Protein AF-A0A6A4BY42-F1 (afdb_monomer)

Mean predicted aligned error: 9.64 Å

pLDDT: mean 81.55, std 6.92, range [61.47, 93.94]

Solvent-accessible surface area (backbone atoms only — not comparable to full-atom values): 3643 Å² total; per-residue (Å²): 114,70,64,64,52,53,54,52,51,52,50,35,70,75,75,40,80,79,91,73,87,84,82,85,82,76,65,71,83,37,65,77,47,52,68,68,46,81,47,91,88,57,51,57,83,79,38,52,78,56,55,76,73,111

Foldseek 3Di:
DVVVVVVVVVCCVVPNDDPDDDDDDQDQPDPQNVVVCPDPVDGCVNCVVSSVVD

Organism: NCBI:txid53985

Sequence (54 aa):
MYKAYQDSMAIVREYGKPDVFVTMTCNPKWEEIEEKIADPLQSAQDRPDIVARV

InterPro domains:
  IPR025476 Helitron helicase-like domain [PF14214] (1-54)

Secondary structure (DSSP, 8-state):
-HHHHHHHHHHHHHH---S--------TT-HHHHHH---TT--TTT-HHHHTT-

Radius of gyration: 15.59 Å; Cα contacts (8 Å, |Δi|>4): 26; chains: 1; bounding box: 32×17×39 Å

Structure (mmCIF, N/CA/C/O backbone):
data_AF-A0A6A4BY42-F1
#
_entry.id   AF-A0A6A4BY42-F1
#
loop_
_atom_site.group_PDB
_atom_site.id
_atom_site.type_symbol
_atom_site.label_atom_id
_atom_site.label_alt_id
_atom_site.label_comp_id
_atom_site.label_asym_id
_atom_site.label_entity_id
_atom_site.label_seq_id
_atom_site.pdbx_PDB_ins_code
_atom_site.Cartn_x
_atom_site.Cartn_y
_atom_site.Cartn_z
_atom_site.occupancy
_atom_site.B_iso_or_equiv
_atom_site.auth_seq_id
_atom_site.auth_comp_id
_atom_site.auth_asym_id
_atom_site.auth_atom_id
_atom_site.pdbx_PDB_model_num
ATOM 1 N N . MET A 1 1 ? 13.049 8.692 1.370 1.00 61.47 1 MET A N 1
ATOM 2 C CA . MET A 1 1 ? 12.765 9.323 0.060 1.00 61.47 1 MET A CA 1
ATOM 3 C C . MET A 1 1 ? 13.789 8.937 -1.011 1.00 61.47 1 MET A C 1
ATOM 5 O O . MET A 1 1 ? 13.382 8.450 -2.052 1.00 61.47 1 MET A O 1
ATOM 9 N N . TYR A 1 2 ? 15.098 9.059 -0.751 1.00 79.25 2 TYR A N 1
ATOM 10 C CA . TYR A 1 2 ? 16.152 8.773 -1.744 1.00 79.25 2 TYR A CA 1
ATOM 11 C C . TYR A 1 2 ? 16.171 7.325 -2.273 1.00 79.25 2 TYR A C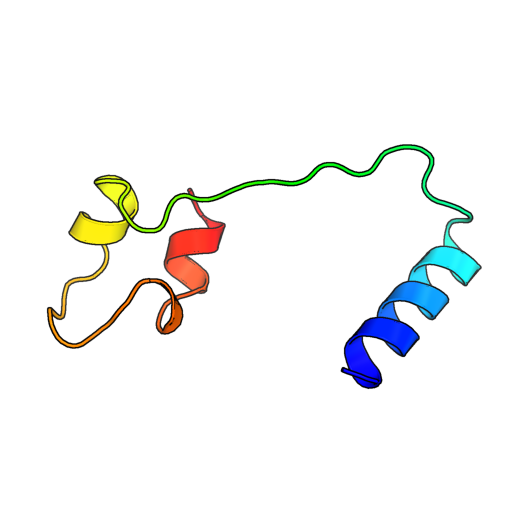 1
ATOM 13 O O . TYR A 1 2 ? 16.342 7.105 -3.465 1.00 79.25 2 TYR A O 1
ATOM 21 N N . LYS A 1 3 ? 15.918 6.342 -1.400 1.00 84.50 3 LYS A N 1
ATOM 22 C CA . LYS A 1 3 ? 15.949 4.916 -1.760 1.00 84.50 3 LYS A CA 1
ATOM 23 C C . LYS A 1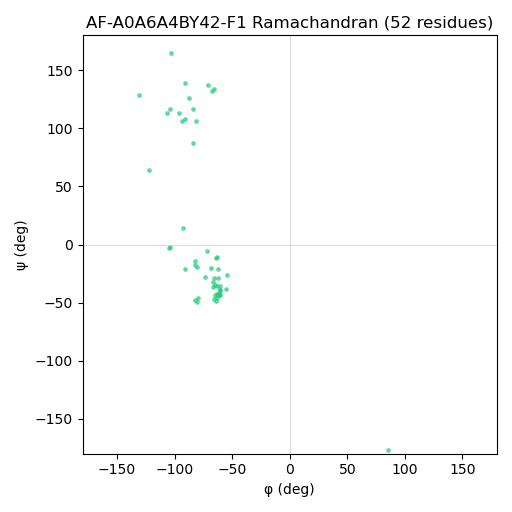 3 ? 14.879 4.537 -2.795 1.00 84.50 3 LYS A C 1
ATOM 25 O O . LYS A 1 3 ? 15.207 3.994 -3.837 1.00 84.50 3 LYS A O 1
ATOM 30 N N . ALA A 1 4 ? 13.634 4.957 -2.567 1.00 85.19 4 ALA A N 1
ATOM 31 C CA . ALA A 1 4 ? 12.532 4.722 -3.502 1.00 85.19 4 ALA A CA 1
ATOM 32 C C . ALA A 1 4 ? 12.777 5.367 -4.877 1.00 85.19 4 ALA A C 1
ATOM 34 O O . ALA A 1 4 ? 12.424 4.790 -5.902 1.00 85.19 4 ALA A O 1
ATOM 35 N N . TYR A 1 5 ? 13.415 6.542 -4.910 1.00 88.19 5 TYR A N 1
ATOM 36 C CA . TYR A 1 5 ? 13.807 7.184 -6.164 1.00 88.19 5 TYR A CA 1
ATOM 37 C C . TYR A 1 5 ? 14.864 6.364 -6.917 1.00 88.19 5 TYR A C 1
ATOM 39 O O . TYR A 1 5 ? 14.711 6.119 -8.111 1.00 88.19 5 TYR A O 1
ATOM 47 N N . GLN A 1 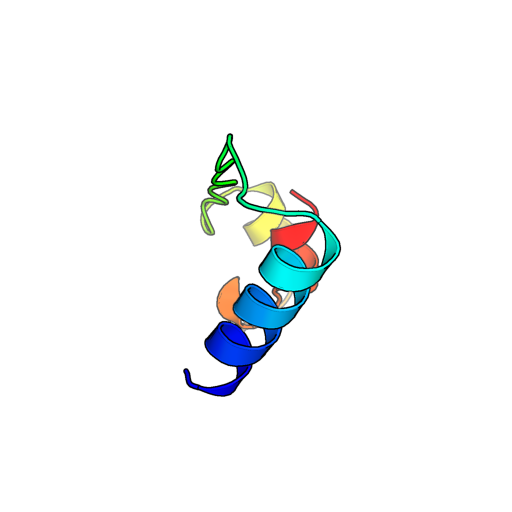6 ? 15.909 5.899 -6.225 1.00 92.50 6 GLN A N 1
ATOM 48 C CA . GLN A 1 6 ? 16.945 5.060 -6.834 1.00 92.50 6 GLN A CA 1
ATOM 49 C C . GLN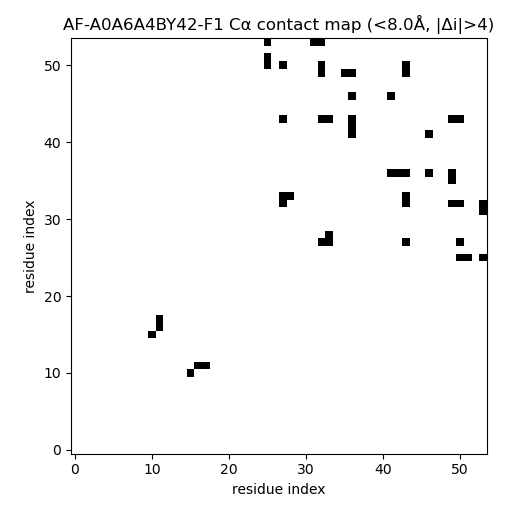 A 1 6 ? 16.384 3.740 -7.372 1.00 92.50 6 GLN A C 1
ATOM 51 O O . GLN A 1 6 ? 16.704 3.370 -8.501 1.00 92.50 6 GLN A O 1
ATOM 56 N N . ASP A 1 7 ? 15.509 3.082 -6.609 1.00 90.12 7 ASP A N 1
ATOM 57 C CA . ASP A 1 7 ? 14.853 1.842 -7.032 1.00 90.12 7 ASP A CA 1
ATOM 58 C C . ASP A 1 7 ? 13.976 2.084 -8.272 1.00 90.12 7 ASP A C 1
ATOM 60 O O . ASP A 1 7 ? 14.052 1.341 -9.250 1.00 90.12 7 ASP A O 1
ATOM 64 N N . SER A 1 8 ? 13.222 3.189 -8.297 1.00 86.12 8 SER A N 1
ATOM 65 C CA . SER A 1 8 ? 12.402 3.572 -9.456 1.00 86.12 8 SER A CA 1
ATOM 66 C C . SER A 1 8 ? 13.256 3.799 -10.711 1.00 86.12 8 SER A C 1
ATOM 68 O O . SER A 1 8 ? 12.917 3.318 -11.791 1.00 86.12 8 SER A O 1
ATOM 70 N N . MET A 1 9 ? 14.396 4.488 -10.580 1.00 92.44 9 MET A N 1
ATOM 71 C CA . MET A 1 9 ? 15.312 4.740 -11.699 1.00 92.44 9 MET A CA 1
ATOM 72 C C . MET A 1 9 ? 15.980 3.461 -12.217 1.00 92.44 9 MET A C 1
ATOM 74 O O . MET A 1 9 ? 16.241 3.363 -13.416 1.00 92.44 9 MET A O 1
ATOM 78 N N . ALA A 1 10 ? 16.242 2.479 -11.350 1.00 92.31 10 ALA A N 1
ATOM 79 C CA . ALA A 1 10 ? 16.757 1.177 -11.765 1.00 92.31 10 ALA A CA 1
ATOM 80 C C . ALA A 1 10 ? 15.736 0.418 -12.631 1.00 92.31 10 ALA A C 1
ATOM 82 O O . ALA A 1 10 ? 16.099 -0.099 -13.685 1.00 92.31 10 ALA A O 1
ATOM 83 N N . ILE A 1 11 ? 14.457 0.429 -12.240 1.00 89.38 11 ILE A N 1
ATOM 84 C CA . ILE A 1 11 ? 13.368 -0.200 -13.006 1.00 89.38 11 ILE A CA 1
ATOM 85 C C . ILE A 1 11 ? 13.205 0.475 -14.375 1.00 89.38 11 ILE A C 1
ATOM 87 O O . ILE A 1 11 ? 13.147 -0.208 -15.393 1.00 89.38 11 ILE A O 1
ATOM 91 N N . VAL A 1 12 ? 13.196 1.811 -14.419 1.00 90.38 12 VAL A N 1
ATOM 92 C CA . VAL A 1 12 ? 13.093 2.574 -15.678 1.00 90.38 12 VAL A CA 1
ATOM 93 C C . VAL A 1 12 ?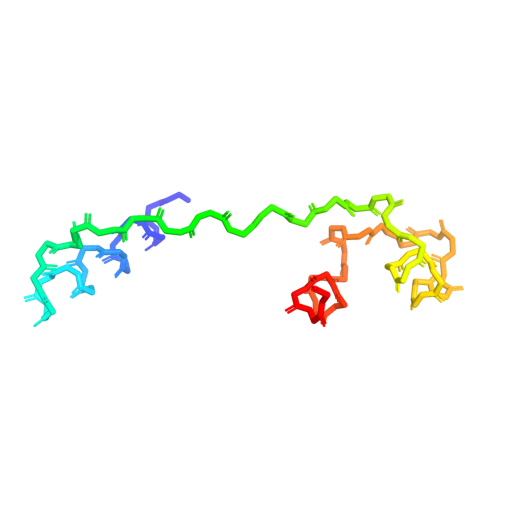 14.287 2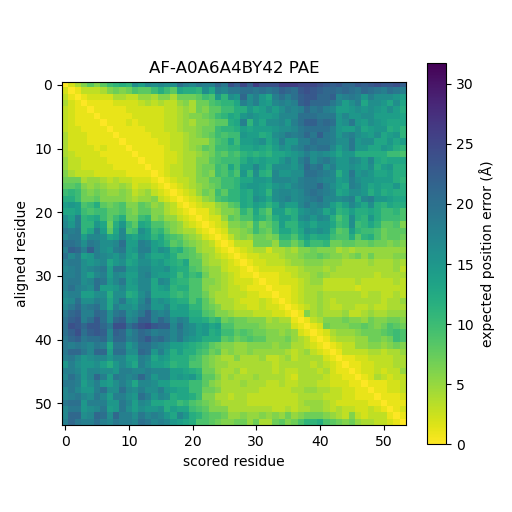.318 -16.598 1.00 90.38 12 VAL A C 1
ATOM 95 O O . VAL A 1 12 ? 14.137 2.277 -17.818 1.00 90.38 12 VAL A O 1
ATOM 98 N N . ARG A 1 13 ? 15.486 2.140 -16.035 1.00 91.50 13 ARG A N 1
ATOM 99 C CA . ARG A 1 13 ? 16.685 1.832 -16.821 1.00 91.50 13 ARG A CA 1
ATOM 100 C C . ARG A 1 13 ? 16.613 0.451 -17.476 1.00 91.50 13 ARG A C 1
ATOM 102 O O . ARG A 1 13 ? 17.102 0.312 -18.591 1.00 91.50 13 ARG A O 1
ATOM 109 N N . GLU A 1 14 ? 16.032 -0.531 -16.793 1.00 93.94 14 GLU A N 1
ATOM 110 C CA . GLU A 1 14 ? 15.934 -1.912 -17.279 1.00 93.94 14 GLU A CA 1
ATOM 111 C C . GLU A 1 14 ? 14.787 -2.094 -18.285 1.00 93.94 14 GLU A C 1
ATOM 113 O O . GLU A 1 14 ? 14.975 -2.673 -19.350 1.00 93.94 14 GLU A O 1
ATOM 118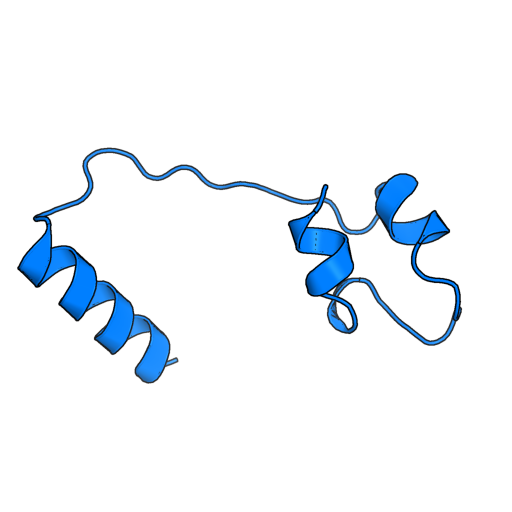 N N . TYR A 1 15 ? 13.603 -1.564 -17.969 1.00 88.50 15 TYR A N 1
ATOM 119 C CA . TYR A 1 15 ? 12.373 -1.828 -18.729 1.00 88.50 15 TYR A CA 1
ATOM 120 C C . TYR A 1 15 ? 11.930 -0.662 -19.623 1.00 88.50 15 TYR A C 1
ATOM 122 O O . TYR A 1 15 ? 10.962 -0.786 -20.371 1.00 88.50 15 TYR A O 1
ATOM 130 N N . GLY A 1 16 ? 12.640 0.466 -19.576 1.00 87.69 16 GLY A N 1
ATOM 131 C CA . GLY A 1 16 ? 12.287 1.680 -20.302 1.00 87.69 16 GLY A CA 1
ATOM 132 C C . GLY A 1 16 ? 11.281 2.556 -19.554 1.00 87.69 16 GLY A C 1
ATOM 133 O O . GLY A 1 16 ? 10.900 2.298 -18.410 1.00 87.69 16 GLY A O 1
ATOM 134 N N . LYS A 1 17 ? 10.871 3.659 -20.196 1.00 84.62 17 LYS A N 1
ATOM 135 C CA . LYS A 1 17 ? 9.908 4.582 -19.586 1.00 84.62 17 LYS A CA 1
ATOM 136 C C . LYS A 1 17 ? 8.540 3.891 -19.472 1.00 84.62 17 LYS A C 1
ATOM 138 O O . LYS A 1 17 ? 8.069 3.348 -20.468 1.00 84.62 17 LYS A O 1
ATOM 143 N N . PRO A 1 18 ? 7.867 3.945 -18.316 1.00 82.88 18 PRO A N 1
ATOM 144 C CA . PRO A 1 18 ? 6.484 3.505 -18.226 1.00 82.88 18 PRO A CA 1
ATOM 145 C C . PRO A 1 18 ? 5.581 4.426 -19.058 1.00 82.88 18 PRO A C 1
ATOM 147 O O . PRO A 1 18 ? 5.678 5.652 -18.980 1.00 82.88 18 PRO A O 1
ATOM 150 N N . ASP A 1 19 ? 4.695 3.828 -19.851 1.00 81.81 19 ASP A N 1
ATOM 151 C CA . ASP A 1 19 ? 3.664 4.543 -20.615 1.00 81.81 19 ASP A CA 1
ATOM 152 C C . ASP A 1 19 ? 2.348 4.689 -19.839 1.00 81.81 19 ASP A C 1
ATOM 154 O O . ASP A 1 19 ? 1.546 5.574 -20.132 1.00 81.81 19 ASP A O 1
ATOM 158 N N . VAL A 1 20 ? 2.131 3.843 -18.827 1.00 79.00 20 VAL A N 1
ATOM 159 C CA . VAL A 1 20 ? 0.912 3.812 -18.014 1.00 79.00 20 VAL A CA 1
ATOM 160 C C . VAL A 1 20 ? 1.289 3.794 -16.539 1.00 79.00 20 VAL A C 1
ATOM 162 O O . VAL A 1 20 ? 2.065 2.949 -16.096 1.00 79.00 20 VAL A O 1
ATOM 165 N N . PHE A 1 21 ? 0.698 4.707 -15.773 1.00 72.50 21 PHE A N 1
ATOM 166 C CA . PHE A 1 21 ? 0.736 4.686 -14.315 1.00 72.50 21 PHE A CA 1
ATOM 167 C C . PHE A 1 21 ? -0.638 4.256 -13.806 1.00 72.50 21 PHE A C 1
ATOM 169 O O . PHE A 1 21 ? -1.620 4.974 -13.985 1.00 72.50 21 PHE A O 1
ATOM 176 N N . VAL A 1 22 ? -0.707 3.076 -13.190 1.00 71.62 22 VAL A N 1
ATOM 177 C CA . VAL A 1 22 ? -1.916 2.603 -12.509 1.00 71.62 22 VAL A CA 1
ATOM 178 C C . VAL A 1 22 ? -1.777 2.924 -11.031 1.00 71.62 22 VAL A C 1
ATOM 180 O O . VAL A 1 22 ? -0.928 2.363 -10.341 1.00 71.62 22 VAL A O 1
ATOM 183 N N . THR A 1 23 ? -2.616 3.830 -10.543 1.00 68.62 23 THR A N 1
ATOM 184 C CA . THR A 1 23 ? -2.705 4.131 -9.115 1.00 68.62 23 THR A CA 1
ATOM 185 C C . THR A 1 23 ? -3.808 3.272 -8.513 1.00 68.62 23 THR A C 1
ATOM 187 O O . THR A 1 23 ? -4.988 3.541 -8.728 1.00 68.62 23 THR A O 1
ATOM 190 N N . MET A 1 24 ? -3.435 2.240 -7.756 1.00 69.50 24 MET A N 1
ATOM 191 C CA . MET A 1 24 ? -4.387 1.493 -6.935 1.00 69.50 24 MET A CA 1
ATOM 192 C C . MET A 1 24 ? -4.614 2.264 -5.634 1.00 69.50 24 MET A C 1
ATOM 194 O O . MET A 1 24 ? -3.734 2.333 -4.777 1.00 69.50 24 MET A O 1
ATOM 198 N N . THR A 1 25 ? -5.774 2.905 -5.506 1.00 68.75 25 THR A N 1
ATOM 199 C CA . THR A 1 25 ? -6.160 3.612 -4.283 1.00 68.75 25 THR A CA 1
ATOM 200 C C . THR A 1 25 ? -6.927 2.662 -3.373 1.00 68.75 25 THR A C 1
ATOM 202 O O . THR A 1 25 ? -8.080 2.348 -3.658 1.00 68.75 25 THR A O 1
ATOM 205 N N . CYS A 1 26 ? -6.311 2.228 -2.275 1.00 69.44 26 CYS A N 1
ATOM 206 C CA . CYS A 1 26 ? -7.030 1.557 -1.193 1.00 69.44 26 CYS A CA 1
ATOM 207 C C . CYS A 1 26 ? -7.571 2.606 -0.220 1.00 69.44 26 CYS A C 1
ATOM 209 O O . CYS A 1 26 ? -6.813 3.446 0.273 1.00 69.44 26 CYS A O 1
ATOM 211 N N . ASN A 1 27 ? -8.875 2.571 0.063 1.00 80.56 27 ASN A N 1
ATOM 212 C CA . ASN A 1 27 ? -9.452 3.381 1.131 1.00 80.56 27 ASN A CA 1
ATOM 213 C C . ASN A 1 27 ? -9.267 2.629 2.458 1.00 80.56 27 ASN A C 1
ATOM 215 O O . ASN A 1 27 ? -9.867 1.571 2.623 1.00 80.56 27 ASN A O 1
ATOM 219 N N . PRO A 1 28 ? -8.502 3.158 3.428 1.00 74.25 28 PRO A N 1
ATOM 220 C CA . PRO A 1 28 ? -8.278 2.480 4.704 1.00 74.25 28 PRO A CA 1
ATOM 221 C C . PRO A 1 28 ? -9.554 2.290 5.542 1.00 74.25 28 PRO A C 1
ATOM 223 O O . PRO A 1 28 ? -9.505 1.563 6.523 1.00 74.25 28 PRO A O 1
ATOM 226 N N . LYS A 1 29 ? -10.669 2.933 5.164 1.00 78.88 29 LYS A N 1
ATOM 227 C CA . LYS A 1 29 ? -11.996 2.784 5.787 1.00 78.88 29 LYS A CA 1
ATOM 228 C C . LYS A 1 29 ? -12.880 1.724 5.120 1.00 78.88 29 LYS A C 1
ATOM 230 O O . LYS A 1 29 ? -14.100 1.771 5.248 1.00 78.88 29 LYS A O 1
ATOM 235 N N . TRP A 1 30 ? -12.315 0.865 4.277 1.00 84.38 30 TRP A N 1
ATOM 236 C CA . TRP A 1 30 ? -13.078 -0.254 3.733 1.00 84.38 30 TRP A CA 1
ATOM 237 C C . TRP A 1 30 ? -13.337 -1.292 4.821 1.00 84.38 30 TRP A C 1
ATOM 239 O O . TRP A 1 30 ? -12.434 -1.629 5.584 1.00 84.38 30 TRP A O 1
ATOM 249 N N . GLU A 1 31 ? -14.563 -1.811 4.846 1.00 80.81 31 GLU A N 1
ATOM 250 C CA . GLU A 1 31 ? -15.031 -2.783 5.840 1.00 80.81 31 GLU A CA 1
ATOM 251 C C . GLU A 1 31 ? -14.119 -4.019 5.878 1.00 80.81 31 GLU A C 1
ATOM 253 O O . GLU A 1 31 ? -13.718 -4.455 6.945 1.00 80.81 31 GLU A O 1
ATOM 258 N N . GLU A 1 32 ? -13.633 -4.488 4.725 1.00 82.44 32 GLU A N 1
ATOM 259 C CA . GLU A 1 32 ? -12.703 -5.626 4.626 1.00 82.44 32 GLU A CA 1
ATOM 260 C C . GLU A 1 32 ? -11.351 -5.394 5.322 1.00 82.44 32 GLU A C 1
ATOM 262 O O . GLU A 1 32 ? -10.696 -6.348 5.753 1.00 82.44 32 GLU A O 1
ATOM 267 N N . ILE A 1 33 ? -10.905 -4.135 5.401 1.00 82.94 33 ILE A N 1
ATOM 268 C CA . ILE A 1 33 ? -9.677 -3.745 6.101 1.00 82.94 33 ILE A CA 1
ATOM 269 C C . ILE A 1 33 ? -9.977 -3.613 7.593 1.00 82.94 33 ILE A C 1
ATOM 271 O O . ILE A 1 33 ? -9.239 -4.169 8.404 1.00 82.94 33 ILE A O 1
ATOM 275 N N . GLU A 1 34 ? -11.062 -2.924 7.947 1.00 82.62 34 GLU A N 1
ATOM 276 C CA . GLU A 1 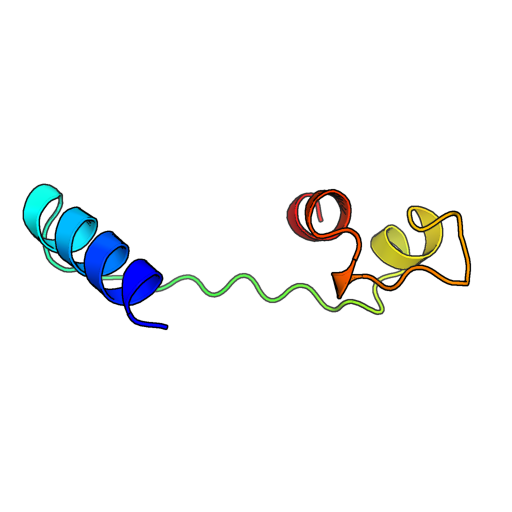34 ? -11.476 -2.717 9.339 1.00 82.62 34 GLU A CA 1
ATOM 277 C C . GLU A 1 34 ? -11.784 -4.049 10.046 1.00 82.62 34 GLU A C 1
ATOM 279 O O . GLU A 1 34 ? -11.314 -4.269 11.157 1.00 82.62 34 GLU A O 1
ATOM 284 N N . GLU A 1 35 ? -12.459 -4.988 9.380 1.00 84.69 35 GLU A N 1
ATOM 285 C CA . GLU A 1 35 ? -12.751 -6.327 9.910 1.00 84.6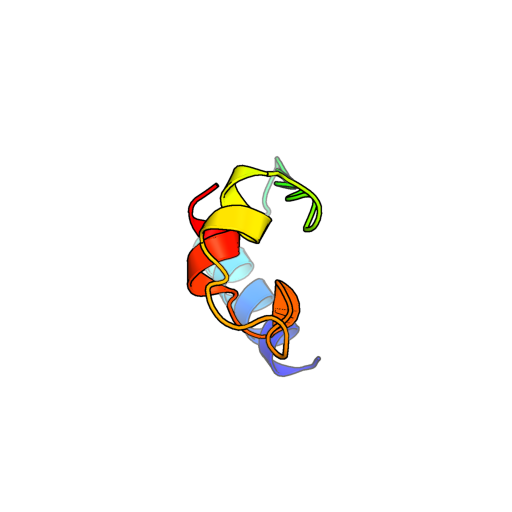9 35 GLU A CA 1
ATOM 286 C C . GLU A 1 35 ? -11.492 -7.175 10.129 1.00 84.69 35 GLU A C 1
ATOM 288 O O . GLU A 1 35 ? -11.424 -7.986 11.056 1.00 84.69 35 GLU A O 1
ATOM 293 N N . LYS A 1 36 ? -10.479 -7.023 9.267 1.00 84.38 36 LYS A N 1
ATOM 294 C CA . LYS A 1 36 ? -9.232 -7.797 9.368 1.00 84.38 36 LYS A CA 1
ATOM 295 C C . LYS A 1 36 ? -8.247 -7.217 10.376 1.00 84.38 36 LYS A C 1
ATOM 297 O O . LYS A 1 36 ? -7.333 -7.929 10.809 1.00 84.38 36 LYS A O 1
ATOM 302 N N . ILE A 1 37 ? -8.416 -5.958 10.767 1.00 85.12 37 ILE A N 1
ATOM 303 C CA . ILE A 1 37 ? -7.654 -5.334 11.844 1.00 85.12 37 ILE A CA 1
ATOM 304 C C . ILE A 1 37 ? -8.332 -5.698 13.169 1.00 85.12 37 ILE A C 1
ATOM 306 O O . ILE A 1 37 ? -9.199 -5.005 13.683 1.00 85.12 37 ILE A O 1
ATOM 310 N N . ALA A 1 38 ? -7.929 -6.844 13.720 1.00 75.88 38 ALA A N 1
ATOM 311 C CA . ALA A 1 38 ? -8.515 -7.395 14.943 1.00 75.88 38 ALA A CA 1
ATOM 312 C C . ALA A 1 38 ? -8.213 -6.573 16.213 1.00 75.88 38 ALA A C 1
ATOM 314 O O . ALA A 1 38 ? -8.904 -6.725 17.219 1.00 75.88 38 ALA A O 1
ATOM 315 N N . ASP A 1 39 ? -7.166 -5.743 16.191 1.00 79.00 39 ASP A N 1
ATOM 316 C CA . ASP A 1 39 ? -6.762 -4.907 17.319 1.00 79.00 39 ASP A CA 1
ATOM 317 C C . ASP A 1 39 ? -7.187 -3.450 17.070 1.00 79.00 39 ASP A C 1
ATOM 319 O O . ASP A 1 39 ? -6.666 -2.830 16.142 1.00 79.00 39 ASP A O 1
ATOM 323 N N . PRO A 1 40 ? -8.078 -2.868 17.893 1.00 73.62 40 PRO A N 1
ATOM 324 C CA . PRO A 1 40 ? -8.499 -1.477 17.747 1.00 73.62 40 PRO A CA 1
ATOM 325 C C . PRO A 1 40 ? -7.372 -0.451 17.967 1.00 73.62 40 PRO A C 1
ATOM 327 O O . PRO A 1 40 ? -7.570 0.724 17.661 1.00 73.62 40 PRO A O 1
ATOM 330 N N . LEU A 1 41 ? -6.203 -0.849 18.492 1.00 79.06 41 LEU A N 1
ATOM 331 C CA . LEU A 1 41 ? -5.012 0.010 18.531 1.00 79.06 41 LEU A CA 1
ATOM 332 C C . LEU A 1 41 ? -4.217 0.017 17.219 1.00 79.06 41 LEU A C 1
ATOM 334 O O . LEU A 1 41 ? -3.351 0.878 17.056 1.00 79.06 41 LEU A O 1
ATOM 338 N N . GLN A 1 42 ? -4.463 -0.922 16.305 1.00 79.81 42 GLN A N 1
ATOM 339 C CA . GLN A 1 42 ? -3.783 -0.965 15.015 1.00 79.81 42 GLN A CA 1
ATOM 340 C C . GLN A 1 42 ? -4.577 -0.183 13.973 1.00 79.81 42 GLN A C 1
ATOM 342 O O . GLN A 1 42 ? -5.800 -0.253 13.901 1.00 79.81 42 GLN A O 1
ATOM 347 N N . SER A 1 43 ? -3.869 0.567 13.137 1.00 81.38 43 SER A N 1
ATOM 348 C CA . SER A 1 43 ? -4.448 1.240 11.983 1.00 81.38 43 SER A CA 1
ATOM 349 C C . SER A 1 43 ? -4.107 0.494 10.693 1.00 81.38 43 SER A C 1
ATOM 351 O O . SER A 1 43 ? -3.172 -0.307 10.631 1.00 81.38 43 SER A O 1
ATOM 353 N N . ALA A 1 44 ? -4.822 0.808 9.612 1.00 80.06 44 ALA A N 1
ATOM 354 C CA . ALA A 1 44 ? -4.515 0.291 8.278 1.00 80.06 44 ALA A CA 1
ATOM 355 C C . ALA A 1 44 ? -3.059 0.570 7.846 1.00 80.06 44 ALA A C 1
ATOM 357 O O . ALA A 1 44 ? -2.482 -0.183 7.067 1.00 80.06 44 ALA A O 1
ATOM 358 N N . GLN A 1 45 ? -2.437 1.626 8.381 1.00 81.88 45 GLN A N 1
ATOM 359 C CA . GLN A 1 45 ? -1.040 1.965 8.100 1.00 81.88 45 GLN A CA 1
ATOM 360 C C . GLN A 1 45 ? -0.051 1.024 8.800 1.00 81.88 45 GLN A C 1
ATOM 362 O O . GLN A 1 45 ? 1.036 0.792 8.275 1.00 81.88 45 GLN A O 1
ATOM 367 N N . ASP A 1 46 ? -0.437 0.448 9.940 1.00 83.12 46 ASP A N 1
ATOM 368 C CA . ASP A 1 46 ? 0.390 -0.490 10.706 1.00 83.12 46 ASP A CA 1
ATOM 369 C C . ASP A 1 46 ? 0.348 -1.909 10.118 1.00 83.12 46 ASP A C 1
ATOM 371 O O . ASP A 1 46 ? 1.244 -2.720 10.364 1.00 83.12 46 ASP A O 1
ATOM 375 N N . ARG A 1 47 ? -0.677 -2.208 9.306 1.00 83.69 47 ARG A N 1
ATOM 376 C CA . ARG A 1 47 ? -0.896 -3.503 8.644 1.00 83.69 47 ARG A CA 1
ATOM 377 C C . ARG A 1 47 ? -0.984 -3.374 7.119 1.00 83.69 47 ARG A C 1
ATOM 379 O O . ARG A 1 47 ? -2.011 -3.707 6.518 1.00 83.69 47 ARG A O 1
ATOM 386 N N . PRO A 1 48 ? 0.108 -2.944 6.455 1.00 81.31 48 PRO A N 1
ATOM 387 C CA . PRO A 1 48 ? 0.135 -2.812 5.000 1.00 81.31 48 PRO A CA 1
ATOM 388 C C . PRO A 1 48 ? -0.076 -4.154 4.283 1.00 81.31 48 PRO A C 1
ATOM 390 O O . PRO A 1 48 ? -0.501 -4.172 3.133 1.00 81.31 48 PRO A O 1
ATOM 393 N N . ASP A 1 49 ? 0.173 -5.281 4.956 1.00 83.69 49 ASP A N 1
ATOM 394 C CA . ASP A 1 49 ? -0.092 -6.630 4.452 1.00 83.69 49 ASP A CA 1
ATOM 395 C C . ASP A 1 49 ? -1.586 -6.931 4.264 1.00 83.69 49 ASP A C 1
ATOM 397 O O . ASP A 1 49 ? -1.938 -7.731 3.398 1.00 83.69 49 ASP A O 1
ATOM 401 N N . ILE A 1 50 ? -2.459 -6.303 5.058 1.00 84.50 50 ILE A N 1
ATOM 402 C CA . ILE A 1 50 ? -3.915 -6.415 4.923 1.00 84.50 50 ILE A CA 1
ATOM 403 C C . ILE A 1 50 ? -4.390 -5.484 3.813 1.00 84.50 50 ILE A C 1
ATOM 405 O O . ILE A 1 50 ? -5.097 -5.927 2.913 1.00 84.50 50 ILE A O 1
ATOM 409 N N . VAL A 1 51 ? -3.952 -4.222 3.846 1.00 83.38 51 VAL A N 1
ATOM 410 C CA . VAL A 1 51 ? -4.354 -3.197 2.872 1.00 83.38 51 VAL A CA 1
ATOM 411 C C . VAL A 1 51 ? -3.954 -3.583 1.449 1.00 83.38 51 VAL A C 1
ATOM 413 O O . VAL A 1 51 ? -4.731 -3.386 0.531 1.00 83.38 51 VAL A O 1
ATOM 416 N N . ALA A 1 52 ? -2.778 -4.185 1.253 1.00 81.00 52 ALA A N 1
ATOM 417 C CA . ALA A 1 52 ? -2.300 -4.591 -0.071 1.00 81.00 52 ALA A CA 1
ATOM 418 C C . ALA A 1 52 ? -3.032 -5.808 -0.674 1.00 81.00 52 ALA A C 1
ATOM 420 O O . ALA A 1 52 ? -2.721 -6.207 -1.796 1.00 81.00 52 ALA A O 1
ATOM 421 N N . ARG A 1 53 ? -3.932 -6.454 0.079 1.00 78.12 53 ARG A N 1
ATOM 422 C CA . ARG A 1 53 ? -4.684 -7.646 -0.351 1.00 78.12 53 ARG A CA 1
ATOM 423 C C . ARG A 1 53 ? -6.138 -7.352 -0.719 1.00 78.12 53 ARG A C 1
ATOM 425 O O . ARG A 1 53 ? -6.840 -8.295 -1.085 1.00 78.12 53 ARG A O 1
ATOM 432 N N . VAL A 1 54 ? -6.567 -6.103 -0.565 1.00 71.00 54 VAL A N 1
ATOM 433 C CA . VAL A 1 54 ? -7.883 -5.597 -0.972 1.00 71.00 54 VAL A CA 1
ATOM 434 C C . VAL A 1 54 ? -7.715 -4.862 -2.295 1.00 71.00 54 VAL A C 1
ATOM 436 O O . VAL A 1 54 ? -8.514 -5.124 -3.215 1.00 71.00 54 VAL A O 1
#